Protein AF-A0A842UVP5-F1 (afdb_monomer_lite)

Foldseek 3Di:
DVPVVVVVVVVVVVVLVVLLVCLVVVLVVLVVLLVVLVVVLVVLVVVLVVLVVVLVVLVVLLVVLVVVLVVDPDPVVNVVSVVSSVVSVVVSVVSVVVSVVSVVVSVVSVVVSVVSVVVSVVSVVPNPDPD

Structure (mmCIF, N/CA/C/O backbone):
data_AF-A0A842UVP5-F1
#
_entry.id   AF-A0A842UVP5-F1
#
loop_
_atom_site.group_PDB
_atom_site.id
_atom_site.type_symbol
_atom_site.label_atom_id
_atom_site.label_alt_id
_atom_site.label_comp_id
_atom_site.label_asym_id
_atom_site.label_entity_id
_atom_site.label_seq_id
_atom_site.pdbx_PDB_ins_code
_atom_site.Cartn_x
_atom_site.Cartn_y
_atom_site.Cartn_z
_atom_site.occupancy
_atom_site.B_iso_or_equiv
_atom_site.auth_seq_id
_atom_site.auth_comp_id
_atom_site.auth_asym_id
_atom_site.auth_atom_id
_atom_site.pdbx_PDB_model_num
ATOM 1 N N . MET A 1 1 ? 22.979 6.541 -65.010 1.00 53.91 1 MET A N 1
ATOM 2 C CA . MET A 1 1 ? 22.312 6.197 -63.730 1.00 53.91 1 MET A CA 1
ATOM 3 C C . MET A 1 1 ? 23.243 6.114 -62.506 1.00 53.91 1 MET A C 1
ATOM 5 O O . MET A 1 1 ? 22.736 6.169 -61.398 1.00 53.91 1 MET A O 1
ATOM 9 N N . ALA A 1 2 ? 24.579 6.084 -62.639 1.00 59.47 2 ALA A N 1
ATOM 10 C CA . ALA A 1 2 ? 25.497 5.859 -61.504 1.00 59.47 2 ALA A CA 1
ATOM 11 C C . ALA A 1 2 ? 25.608 6.991 -60.448 1.00 59.47 2 ALA A C 1
ATOM 13 O O . ALA A 1 2 ? 26.057 6.748 -59.329 1.00 59.47 2 ALA A O 1
ATOM 14 N N . PHE A 1 3 ? 25.219 8.230 -60.773 1.00 53.25 3 PHE A N 1
ATOM 15 C CA . PHE A 1 3 ? 25.323 9.369 -59.844 1.00 53.25 3 PHE A CA 1
ATOM 16 C C . PHE A 1 3 ? 24.273 9.338 -58.724 1.00 53.25 3 PHE A C 1
ATOM 18 O O . PHE A 1 3 ? 24.585 9.682 -57.584 1.00 53.25 3 PHE A O 1
ATOM 25 N N . PHE A 1 4 ? 23.053 8.890 -59.031 1.00 52.44 4 PHE A N 1
ATOM 26 C CA . PHE A 1 4 ? 21.941 8.862 -58.076 1.00 52.44 4 PHE A CA 1
ATOM 27 C C . PHE A 1 4 ? 22.169 7.813 -56.976 1.00 52.44 4 PHE A C 1
ATOM 29 O O . PHE A 1 4 ? 22.005 8.109 -55.795 1.00 52.44 4 PHE A O 1
ATOM 36 N N . ASP A 1 5 ? 22.676 6.633 -57.346 1.00 56.56 5 ASP A N 1
ATOM 37 C CA . ASP A 1 5 ? 23.051 5.577 -56.395 1.00 56.56 5 ASP A CA 1
ATOM 38 C C . ASP A 1 5 ? 24.155 6.021 -55.430 1.00 56.56 5 ASP A C 1
ATOM 40 O O . ASP A 1 5 ? 24.104 5.748 -54.228 1.00 56.5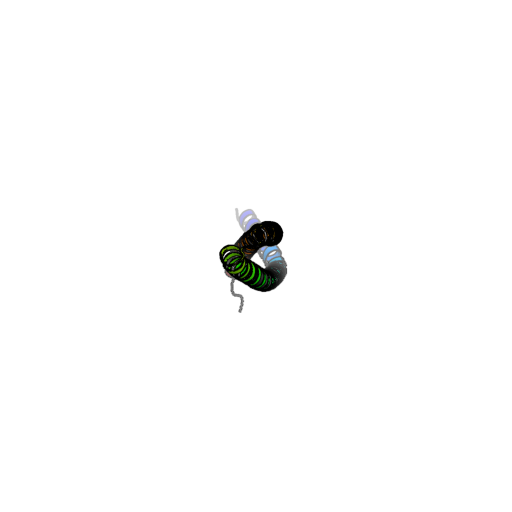6 5 ASP A O 1
ATOM 44 N N . LYS A 1 6 ? 25.158 6.751 -55.933 1.00 62.91 6 LYS A N 1
ATOM 45 C CA . LYS A 1 6 ? 26.268 7.240 -55.107 1.00 62.91 6 LYS A CA 1
ATOM 46 C C . LYS A 1 6 ? 25.799 8.312 -54.116 1.00 62.91 6 LYS A C 1
ATOM 48 O O . LYS A 1 6 ? 26.240 8.298 -52.967 1.00 62.91 6 LYS A O 1
ATOM 53 N N . ALA A 1 7 ? 24.871 9.182 -54.524 1.00 59.97 7 ALA A N 1
ATOM 54 C CA . ALA A 1 7 ? 24.265 10.193 -53.659 1.00 59.97 7 ALA A CA 1
ATOM 55 C C . ALA A 1 7 ? 23.374 9.569 -52.569 1.00 59.97 7 ALA A C 1
ATOM 57 O O . ALA A 1 7 ? 23.541 9.895 -51.394 1.00 59.97 7 ALA A O 1
ATOM 58 N N . MET A 1 8 ? 22.514 8.605 -52.919 1.00 62.38 8 MET A N 1
ATOM 59 C CA . MET A 1 8 ? 21.669 7.885 -51.951 1.00 62.38 8 MET A CA 1
ATOM 60 C C . MET A 1 8 ? 22.506 7.112 -50.922 1.00 62.38 8 MET A C 1
ATOM 62 O O . MET A 1 8 ? 22.197 7.112 -49.729 1.00 62.38 8 MET A O 1
ATOM 66 N N . LYS A 1 9 ? 23.628 6.518 -51.351 1.00 64.44 9 LYS A N 1
ATOM 67 C CA . LYS A 1 9 ? 24.577 5.837 -50.457 1.00 64.44 9 LYS A CA 1
ATOM 68 C C . LYS A 1 9 ? 25.236 6.810 -49.471 1.00 64.44 9 LYS A C 1
ATOM 70 O O . LYS A 1 9 ? 25.358 6.481 -48.294 1.00 64.44 9 LYS A O 1
ATOM 75 N N . TYR A 1 10 ? 25.612 8.011 -49.921 1.00 60.00 10 TYR A N 1
ATOM 76 C CA . TYR A 1 10 ? 26.193 9.061 -49.072 1.00 60.00 10 TYR A CA 1
ATOM 77 C C . TYR A 1 10 ? 25.191 9.651 -48.067 1.00 60.00 10 TYR A C 1
ATOM 79 O O . TYR A 1 10 ? 25.553 9.872 -46.910 1.00 60.00 10 TYR A O 1
ATOM 87 N N . VAL A 1 11 ? 23.937 9.867 -48.476 1.00 60.94 11 VAL A N 1
ATOM 88 C CA . VAL A 1 11 ? 22.859 10.338 -47.586 1.00 60.94 11 VAL A CA 1
ATOM 89 C C . VAL A 1 11 ? 22.564 9.293 -46.505 1.00 60.94 11 VAL A C 1
ATOM 91 O O . VAL A 1 11 ? 22.603 9.616 -45.317 1.00 60.94 11 VAL A O 1
ATOM 94 N N . GLY A 1 12 ? 22.425 8.018 -46.886 1.00 59.94 12 GLY A N 1
ATOM 95 C CA . GLY A 1 12 ? 22.236 6.922 -45.930 1.00 59.94 12 GLY A CA 1
ATOM 96 C C . GLY A 1 12 ? 23.435 6.693 -44.997 1.00 59.94 12 GLY A C 1
ATOM 97 O O . GLY A 1 12 ? 23.265 6.212 -43.878 1.00 59.94 12 GLY A O 1
ATOM 98 N N . LEU A 1 13 ? 24.654 7.053 -45.415 1.00 59.06 13 LEU A N 1
ATOM 99 C CA . LEU A 1 13 ? 25.849 7.051 -44.561 1.00 59.06 13 LEU A CA 1
ATOM 100 C C . LEU A 1 13 ? 25.822 8.200 -43.540 1.00 59.06 13 LEU A C 1
ATOM 102 O O . LEU A 1 13 ? 26.088 7.956 -42.364 1.00 59.06 13 LEU A O 1
ATOM 106 N N . LYS A 1 14 ? 25.449 9.422 -43.945 1.00 56.31 14 LYS A N 1
ATOM 107 C CA . LYS A 1 14 ? 25.329 10.574 -43.030 1.00 56.31 14 LYS A CA 1
ATOM 108 C C . LYS A 1 14 ? 24.274 10.354 -41.942 1.00 56.31 14 LYS A C 1
ATOM 110 O O . LYS A 1 14 ? 24.562 10.604 -40.772 1.00 56.31 14 LYS A O 1
ATOM 115 N N . GLU A 1 15 ? 23.099 9.832 -42.290 1.00 55.81 15 GLU A N 1
ATOM 116 C CA . GLU A 1 15 ? 22.042 9.522 -41.312 1.00 55.81 15 GLU A CA 1
ATOM 117 C C . GLU A 1 15 ? 22.450 8.408 -40.337 1.00 55.81 15 GLU A C 1
ATOM 119 O O . GLU A 1 15 ? 22.225 8.510 -39.127 1.00 55.81 15 GLU A O 1
ATOM 124 N N . LYS A 1 16 ? 23.126 7.360 -40.828 1.00 57.41 16 LYS A N 1
ATOM 125 C CA . LYS A 1 16 ? 23.653 6.276 -39.981 1.00 57.41 16 LYS A CA 1
ATOM 126 C C . LYS A 1 16 ? 24.739 6.751 -39.020 1.00 57.41 16 LYS A C 1
ATOM 128 O O . LYS A 1 16 ? 24.812 6.249 -37.904 1.00 57.41 16 LYS A O 1
ATOM 133 N N . VAL A 1 17 ? 25.588 7.692 -39.428 1.00 56.94 17 VAL A N 1
ATOM 134 C CA . VAL A 1 17 ? 26.652 8.234 -38.567 1.00 56.94 17 VAL A CA 1
ATOM 135 C C . VAL A 1 17 ? 26.077 9.215 -37.540 1.00 56.94 17 VAL A C 1
ATOM 137 O O . VAL A 1 17 ? 26.391 9.102 -36.358 1.00 56.94 17 VAL A O 1
ATOM 140 N N . SER A 1 18 ? 25.169 10.109 -37.945 1.00 54.28 18 SER A N 1
ATOM 141 C CA . SER A 1 18 ? 24.516 11.064 -37.036 1.00 54.28 18 SER A CA 1
ATOM 142 C C . SER A 1 18 ? 23.672 10.365 -35.956 1.00 54.28 18 SER A C 1
ATOM 144 O O . SER A 1 18 ? 23.770 10.697 -34.772 1.00 54.28 18 SER A O 1
ATOM 146 N N . SER A 1 19 ? 22.926 9.319 -36.331 1.00 55.78 19 SER A N 1
ATOM 147 C CA . SER A 1 19 ? 22.174 8.490 -35.379 1.00 55.78 19 SER A CA 1
ATOM 148 C C . SER A 1 19 ? 23.073 7.619 -34.491 1.00 55.78 19 SER A C 1
ATOM 150 O O . SER A 1 19 ? 22.736 7.379 -33.337 1.00 55.78 19 SER A O 1
ATOM 152 N N . LYS A 1 20 ? 24.241 7.167 -34.967 1.00 54.16 20 LYS A N 1
ATOM 153 C CA . LYS A 1 20 ? 25.200 6.403 -34.145 1.00 54.16 20 LYS A CA 1
ATOM 154 C C . LYS A 1 20 ? 25.907 7.246 -33.083 1.00 54.16 20 LYS A C 1
ATOM 156 O O . LYS A 1 20 ? 26.165 6.720 -32.009 1.00 54.16 20 LYS A O 1
ATOM 161 N N . ILE A 1 21 ? 26.203 8.520 -33.347 1.00 52.91 21 ILE A N 1
ATOM 162 C CA . ILE A 1 21 ? 26.909 9.401 -32.393 1.00 52.91 21 ILE A CA 1
ATOM 163 C C . ILE A 1 21 ? 25.977 9.874 -31.258 1.00 52.91 21 ILE A C 1
ATOM 165 O O . ILE A 1 21 ? 26.420 10.066 -30.130 1.00 52.91 21 ILE A O 1
ATOM 169 N N . THR A 1 22 ? 24.671 9.996 -31.515 1.00 60.41 22 THR A N 1
ATOM 170 C CA . THR A 1 22 ? 23.662 10.433 -30.524 1.00 60.41 22 THR A CA 1
ATOM 171 C C . THR A 1 22 ? 23.139 9.305 -29.619 1.00 60.41 22 THR A C 1
ATOM 173 O O . THR A 1 22 ? 22.685 9.559 -28.501 1.00 60.41 22 THR A O 1
ATOM 176 N N . ARG A 1 23 ? 23.241 8.040 -30.046 1.00 67.69 23 ARG A N 1
ATOM 177 C CA . ARG A 1 23 ? 22.740 6.865 -29.302 1.00 67.69 23 ARG A CA 1
ATOM 178 C C . ARG A 1 23 ? 23.459 6.549 -27.981 1.00 67.69 23 ARG A C 1
ATOM 180 O O . ARG A 1 23 ? 22.757 6.228 -27.026 1.00 67.69 23 ARG A O 1
ATOM 187 N N . PRO A 1 24 ? 24.797 6.646 -27.852 1.00 73.69 24 PRO A N 1
ATOM 188 C CA . PRO A 1 24 ? 25.485 6.412 -26.580 1.00 73.69 24 PRO A CA 1
ATOM 189 C C . PRO A 1 24 ? 24.998 7.341 -25.460 1.00 73.69 24 PRO A C 1
ATOM 191 O O . PRO A 1 24 ? 24.747 6.876 -24.349 1.00 73.69 24 PRO A O 1
ATOM 194 N N . GLY A 1 25 ? 24.771 8.624 -25.772 1.00 79.81 25 GLY A N 1
ATOM 195 C CA . GLY A 1 25 ? 24.175 9.587 -24.840 1.00 79.81 25 GLY A CA 1
ATOM 196 C C . GLY A 1 25 ? 22.731 9.234 -24.475 1.00 79.81 25 GLY A C 1
ATOM 197 O O . GLY A 1 25 ? 22.356 9.287 -23.307 1.00 79.81 25 GLY A O 1
ATOM 198 N N . LYS A 1 26 ? 21.932 8.766 -25.445 1.00 81.06 26 LYS A N 1
ATOM 199 C CA . LYS A 1 26 ? 20.566 8.281 -25.188 1.00 81.06 26 LYS A CA 1
ATOM 200 C C . LYS A 1 26 ? 20.549 7.059 -24.257 1.00 81.06 26 LYS A C 1
ATOM 202 O O . LYS A 1 26 ? 19.761 7.021 -23.319 1.00 81.06 26 LYS A O 1
ATOM 207 N N . ILE A 1 27 ? 21.437 6.087 -24.473 1.00 84.00 27 ILE A N 1
ATOM 208 C CA . ILE A 1 27 ? 21.575 4.883 -23.634 1.00 84.00 27 ILE A CA 1
ATOM 209 C C . ILE A 1 27 ? 21.973 5.254 -22.199 1.00 84.00 27 ILE A C 1
ATOM 211 O O . ILE A 1 27 ? 21.414 4.693 -21.257 1.00 84.00 27 ILE A O 1
ATOM 215 N N . ALA A 1 28 ? 22.923 6.179 -22.023 1.00 84.75 28 ALA A N 1
ATOM 216 C CA . ALA A 1 28 ? 23.329 6.661 -20.702 1.00 84.75 28 ALA A CA 1
ATOM 217 C C . ALA A 1 28 ? 22.155 7.329 -19.964 1.00 84.75 28 ALA A C 1
ATOM 219 O O . ALA A 1 28 ? 21.838 6.929 -18.845 1.00 84.75 28 ALA A O 1
ATOM 220 N N . ASN A 1 29 ? 21.435 8.232 -20.639 1.00 88.81 29 ASN A N 1
ATOM 221 C CA . ASN A 1 29 ? 20.260 8.909 -20.082 1.00 88.81 29 ASN A CA 1
ATOM 222 C C . ASN A 1 29 ? 19.137 7.929 -19.700 1.00 88.81 29 ASN A C 1
ATOM 224 O O . ASN A 1 29 ? 18.477 8.107 -18.679 1.00 88.81 29 ASN A O 1
ATOM 228 N N . LEU A 1 30 ? 18.896 6.888 -20.507 1.00 88.06 30 LEU A N 1
ATOM 229 C CA . LEU A 1 30 ? 17.906 5.852 -20.191 1.00 88.06 30 LEU A CA 1
ATOM 230 C C . LEU A 1 30 ? 18.299 5.062 -18.938 1.00 88.06 30 LEU A C 1
ATOM 232 O O . LEU A 1 30 ? 17.458 4.846 -18.070 1.00 88.06 30 LEU A O 1
ATOM 236 N N . LYS A 1 31 ? 19.574 4.668 -18.811 1.00 91.00 31 LYS A N 1
ATOM 237 C CA . LYS A 1 31 ? 20.073 3.966 -17.618 1.00 91.00 31 LYS A CA 1
ATOM 238 C C . LYS A 1 31 ? 19.930 4.807 -16.353 1.00 91.00 31 LYS A C 1
ATOM 240 O O . LYS A 1 31 ? 19.496 4.280 -15.335 1.00 91.00 31 LYS A O 1
ATOM 245 N N . GLU A 1 32 ? 20.274 6.090 -16.423 1.00 92.69 32 GLU A N 1
ATOM 246 C CA . GLU A 1 32 ? 20.145 7.009 -15.290 1.00 92.69 32 GLU A CA 1
ATOM 247 C C . GLU A 1 32 ? 18.682 7.141 -14.847 1.00 92.69 32 GLU A C 1
ATOM 249 O O . GLU A 1 32 ? 18.373 6.963 -13.670 1.00 92.69 32 GLU A O 1
ATOM 254 N N . LYS A 1 33 ? 17.755 7.337 -15.796 1.00 90.50 33 LYS A N 1
ATOM 255 C CA . LYS A 1 33 ? 16.314 7.405 -15.505 1.00 90.50 33 LYS A CA 1
ATOM 256 C C . LYS A 1 33 ? 15.771 6.121 -14.879 1.00 90.50 33 LYS A C 1
ATOM 258 O O . LYS A 1 33 ? 14.991 6.197 -13.935 1.00 90.50 33 LYS A O 1
ATOM 263 N N . ILE A 1 34 ? 16.176 4.955 -15.385 1.00 91.38 34 ILE A N 1
ATOM 264 C CA . ILE A 1 34 ? 15.785 3.661 -14.805 1.00 91.38 34 ILE A CA 1
ATOM 265 C C . ILE A 1 34 ? 16.311 3.548 -13.370 1.00 91.38 34 ILE A C 1
ATOM 267 O O . ILE A 1 34 ? 15.549 3.192 -12.476 1.00 91.38 34 ILE A O 1
ATOM 271 N N . GLY A 1 35 ? 17.575 3.915 -13.128 1.00 94.38 35 GLY A N 1
ATOM 272 C CA . GLY A 1 35 ? 18.163 3.914 -11.786 1.00 94.38 35 GLY A CA 1
ATOM 273 C C . GLY A 1 35 ? 17.415 4.827 -10.809 1.00 94.38 35 GLY A C 1
ATOM 274 O O . GLY A 1 35 ? 17.119 4.416 -9.688 1.00 94.38 35 GLY A O 1
ATOM 275 N N . GLN A 1 36 ? 17.026 6.027 -11.252 1.00 96.31 36 GLN A N 1
ATOM 276 C CA . GLN A 1 36 ? 16.203 6.947 -10.462 1.00 96.31 36 GLN A CA 1
ATOM 277 C C . GLN A 1 36 ? 14.838 6.331 -10.114 1.00 96.31 36 GLN A C 1
ATOM 279 O O . GLN A 1 36 ? 14.410 6.385 -8.964 1.00 96.31 36 GLN A O 1
ATOM 284 N N . LEU A 1 37 ? 14.162 5.705 -11.085 1.00 94.81 37 LEU A N 1
ATOM 285 C CA . LEU A 1 37 ? 12.872 5.051 -10.847 1.00 94.81 37 LEU A CA 1
ATOM 286 C C . LEU A 1 37 ? 12.989 3.872 -9.878 1.00 94.81 37 LEU A C 1
ATOM 288 O O . LEU A 1 37 ? 12.126 3.707 -9.022 1.00 94.81 37 LEU A O 1
ATOM 292 N N . GLN A 1 38 ? 14.056 3.078 -9.974 1.00 95.62 38 GLN A N 1
ATOM 293 C CA . GLN A 1 38 ? 14.316 1.980 -9.042 1.00 95.62 38 GLN A CA 1
ATOM 294 C C . GLN A 1 38 ? 14.526 2.491 -7.609 1.00 95.62 38 GLN A C 1
ATOM 296 O O . GLN A 1 38 ? 13.962 1.927 -6.672 1.00 95.62 38 GLN A O 1
ATOM 301 N N . ALA A 1 39 ? 15.271 3.587 -7.433 1.00 96.94 39 ALA A N 1
ATOM 302 C CA . ALA A 1 39 ? 15.440 4.224 -6.127 1.00 96.94 39 ALA A CA 1
ATOM 303 C C . ALA A 1 39 ? 14.105 4.746 -5.563 1.00 96.94 39 ALA A C 1
ATOM 305 O O . ALA A 1 39 ? 13.784 4.496 -4.400 1.00 96.94 39 ALA A O 1
ATOM 306 N N . ASP A 1 40 ? 13.293 5.404 -6.397 1.00 94.25 40 ASP A N 1
ATOM 307 C CA . ASP A 1 40 ? 11.963 5.881 -6.007 1.00 94.25 40 ASP A CA 1
ATOM 308 C C . ASP A 1 40 ? 11.033 4.727 -5.585 1.00 94.25 40 ASP A C 1
ATOM 310 O O . ASP A 1 40 ? 10.270 4.861 -4.627 1.00 94.25 40 ASP A O 1
ATOM 314 N N . ILE A 1 41 ? 11.080 3.592 -6.294 1.00 95.94 41 ILE A N 1
ATOM 315 C CA . ILE A 1 41 ? 10.292 2.393 -5.973 1.00 95.94 41 ILE A CA 1
ATOM 316 C C . ILE A 1 41 ? 10.697 1.842 -4.602 1.00 95.94 41 ILE A C 1
ATOM 318 O O . ILE A 1 41 ? 9.820 1.605 -3.773 1.00 95.94 41 ILE A O 1
ATOM 322 N N . LEU A 1 42 ? 11.998 1.708 -4.322 1.00 97.25 42 LEU A N 1
ATOM 323 C CA . LEU A 1 42 ? 12.486 1.226 -3.022 1.00 97.25 42 LEU A CA 1
ATOM 324 C C . LEU A 1 42 ? 12.034 2.124 -1.863 1.00 97.25 42 LEU A C 1
ATOM 326 O O . LEU A 1 42 ? 11.635 1.635 -0.801 1.00 97.25 42 LEU A O 1
ATOM 330 N N . GLU A 1 43 ? 12.054 3.441 -2.062 1.00 97.88 43 GLU A N 1
ATOM 331 C CA . GLU A 1 43 ? 11.573 4.382 -1.053 1.00 97.88 43 GLU A CA 1
ATOM 332 C C . GLU A 1 43 ? 10.052 4.269 -0.854 1.00 97.88 43 GLU A C 1
ATOM 334 O O . GLU A 1 43 ? 9.569 4.266 0.282 1.00 97.88 43 GLU A O 1
ATOM 339 N N . LEU A 1 44 ? 9.277 4.089 -1.930 1.00 96.69 44 LEU A N 1
ATOM 340 C CA . LEU A 1 44 ? 7.839 3.825 -1.827 1.00 96.69 44 LEU A CA 1
ATOM 341 C C . LEU A 1 44 ? 7.546 2.518 -1.079 1.00 96.69 44 LEU A C 1
ATOM 343 O O . LEU A 1 44 ? 6.662 2.504 -0.220 1.00 96.69 44 LEU A O 1
ATOM 347 N N . GLU A 1 45 ? 8.297 1.448 -1.336 1.00 97.69 45 GLU A N 1
ATOM 348 C CA . GLU A 1 45 ? 8.171 0.178 -0.612 1.00 97.69 45 GLU A CA 1
ATOM 349 C C . GLU A 1 45 ? 8.444 0.338 0.886 1.00 97.69 45 GLU A C 1
ATOM 351 O O . GLU A 1 45 ? 7.727 -0.231 1.719 1.00 97.69 45 GLU A O 1
ATOM 356 N N . ARG A 1 46 ? 9.472 1.112 1.258 1.00 98.31 46 ARG A N 1
ATOM 357 C CA . ARG A 1 46 ? 9.778 1.422 2.661 1.00 98.31 46 ARG A CA 1
ATOM 358 C C . ARG A 1 46 ? 8.613 2.165 3.316 1.00 98.31 46 ARG A C 1
ATOM 360 O O . ARG A 1 46 ? 8.103 1.719 4.343 1.00 98.31 46 ARG A O 1
ATOM 367 N N . GLN A 1 47 ? 8.123 3.229 2.681 1.00 97.00 47 GLN A N 1
ATOM 368 C CA . GLN A 1 47 ? 6.995 4.015 3.190 1.00 97.00 47 GLN A CA 1
ATOM 369 C C . GLN A 1 47 ? 5.708 3.190 3.323 1.00 97.00 47 GLN A C 1
ATOM 371 O O . GLN A 1 47 ? 4.963 3.347 4.291 1.00 97.00 47 GLN A O 1
ATOM 376 N N . ILE A 1 48 ? 5.419 2.310 2.359 1.00 97.81 48 ILE A N 1
ATOM 377 C CA . ILE A 1 48 ? 4.255 1.417 2.413 1.00 97.81 48 ILE A CA 1
ATOM 378 C C . ILE A 1 48 ? 4.377 0.453 3.596 1.00 97.81 48 ILE A C 1
ATOM 380 O O . ILE A 1 48 ? 3.395 0.264 4.315 1.00 97.81 48 ILE A O 1
ATOM 384 N N . ARG A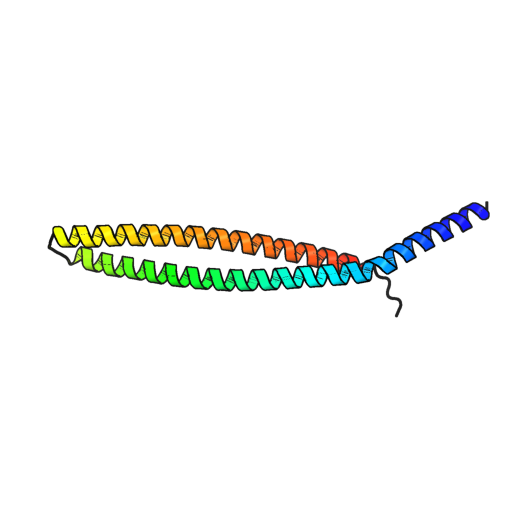 1 49 ? 5.559 -0.135 3.826 1.00 98.12 49 ARG A N 1
ATOM 385 C CA . ARG A 1 49 ? 5.800 -1.030 4.971 1.00 98.12 49 ARG A CA 1
ATOM 386 C C . ARG A 1 49 ? 5.578 -0.324 6.304 1.00 98.12 49 ARG A C 1
ATOM 388 O O . ARG A 1 49 ? 4.863 -0.855 7.150 1.00 98.12 49 ARG A O 1
ATOM 395 N N . GLU A 1 50 ? 6.111 0.883 6.458 1.00 98.19 50 GLU A N 1
ATOM 396 C CA . GLU A 1 50 ? 5.929 1.688 7.672 1.00 98.19 50 GLU A CA 1
ATOM 397 C C . GLU A 1 50 ? 4.453 1.997 7.922 1.00 98.19 50 GLU A C 1
ATOM 399 O O . GLU A 1 50 ? 3.932 1.738 9.006 1.00 98.19 50 GLU A O 1
ATOM 404 N N . LEU A 1 51 ? 3.733 2.444 6.889 1.00 97.81 51 LEU A N 1
ATOM 405 C CA . LEU A 1 51 ? 2.299 2.711 7.000 1.00 97.81 51 LEU A CA 1
ATOM 406 C C . LEU A 1 51 ? 1.487 1.454 7.327 1.00 97.81 51 LEU A C 1
ATOM 408 O O . LEU A 1 51 ? 0.514 1.547 8.077 1.00 97.81 51 LEU A O 1
ATOM 412 N N . LYS A 1 52 ? 1.860 0.291 6.777 1.00 98.00 52 LYS A N 1
ATOM 413 C CA . LYS A 1 52 ? 1.218 -0.994 7.093 1.00 98.00 52 LYS A CA 1
ATOM 414 C C . LYS A 1 52 ? 1.446 -1.381 8.557 1.00 98.00 52 LYS A C 1
ATOM 416 O O . LYS A 1 52 ? 0.487 -1.809 9.194 1.00 98.00 52 LYS A O 1
ATOM 421 N N . SER A 1 53 ? 2.646 -1.161 9.105 1.00 98.06 53 SER A N 1
ATOM 422 C CA . SER A 1 53 ? 2.923 -1.374 10.537 1.00 98.06 53 SER A CA 1
ATOM 423 C C . SER A 1 53 ? 2.056 -0.472 11.411 1.00 98.06 53 SER A C 1
ATOM 425 O O . SER A 1 53 ? 1.299 -0.963 12.243 1.00 98.06 53 SER A O 1
ATOM 427 N N . THR A 1 54 ? 2.055 0.839 11.146 1.00 96.69 54 THR A N 1
ATOM 428 C CA . THR A 1 54 ? 1.242 1.798 11.910 1.00 96.69 54 THR A CA 1
ATOM 429 C C . THR A 1 54 ? -0.255 1.495 11.818 1.00 96.69 54 THR A C 1
ATOM 431 O O . THR A 1 54 ? -0.994 1.664 12.787 1.00 96.69 54 THR A O 1
ATOM 434 N N . LYS A 1 55 ? -0.737 1.046 10.650 1.00 98.00 55 LYS A N 1
ATOM 435 C CA . LYS A 1 55 ? -2.135 0.634 10.477 1.00 98.00 55 LYS A CA 1
ATOM 436 C C . LYS A 1 55 ? -2.464 -0.576 11.350 1.00 98.00 55 LYS A C 1
ATOM 438 O O . LYS A 1 55 ? -3.502 -0.551 12.001 1.00 98.00 55 LYS A O 1
ATOM 443 N N . LYS A 1 56 ? -1.582 -1.577 11.384 1.00 98.00 56 LYS A N 1
ATOM 444 C CA . LYS A 1 56 ? -1.750 -2.785 12.198 1.00 98.00 56 LYS A CA 1
ATOM 445 C C . LYS A 1 56 ? -1.770 -2.465 13.694 1.00 98.00 56 LYS A C 1
ATOM 447 O O . LYS A 1 56 ? -2.686 -2.884 14.385 1.00 98.00 56 LYS A O 1
ATOM 452 N N . GLU A 1 57 ? -0.843 -1.639 14.174 1.00 98.12 57 GLU A N 1
ATOM 453 C CA . GLU A 1 57 ? -0.829 -1.185 15.574 1.00 98.12 57 GLU A CA 1
ATOM 454 C C . GLU A 1 57 ? -2.139 -0.478 15.958 1.00 98.12 57 GLU A C 1
ATOM 456 O O . GLU A 1 57 ? -2.695 -0.701 17.031 1.00 98.12 57 GLU A O 1
ATOM 461 N N . ALA A 1 58 ? -2.680 0.353 15.062 1.00 97.62 58 ALA A N 1
ATOM 462 C CA . ALA A 1 58 ? -3.962 1.011 15.286 1.00 97.62 58 ALA A CA 1
ATOM 463 C C . ALA A 1 58 ? -5.154 0.031 15.280 1.00 97.62 58 ALA A C 1
ATOM 465 O O . ALA A 1 58 ? -6.117 0.249 16.015 1.00 97.62 58 ALA A O 1
ATOM 466 N N . GLU A 1 59 ? -5.101 -1.039 14.483 1.00 98.06 59 GLU A N 1
ATOM 467 C CA . GLU A 1 59 ? -6.089 -2.128 14.498 1.00 98.06 59 GLU A CA 1
ATOM 468 C C . GLU A 1 59 ? -6.020 -2.928 15.811 1.00 98.06 59 GLU A C 1
ATOM 470 O O . GLU A 1 59 ? -7.057 -3.181 16.425 1.00 98.06 59 GLU A O 1
ATOM 475 N N . ASP A 1 60 ? -4.820 -3.220 16.314 1.00 98.12 60 ASP A N 1
ATOM 476 C CA . ASP A 1 60 ? -4.620 -3.909 17.597 1.00 98.12 60 ASP A CA 1
ATOM 477 C C . ASP A 1 60 ? -5.133 -3.072 18.787 1.00 98.12 60 ASP A C 1
ATOM 479 O O . ASP A 1 60 ? -5.763 -3.597 19.714 1.00 98.12 60 ASP A O 1
ATOM 483 N N . ILE A 1 61 ? -4.951 -1.746 18.735 1.00 96.94 61 ILE A N 1
ATOM 484 C CA . ILE A 1 61 ? -5.539 -0.813 19.710 1.00 96.94 61 ILE A CA 1
ATOM 485 C C . ILE A 1 61 ? -7.070 -0.877 19.673 1.00 96.94 61 ILE A C 1
ATOM 487 O O . ILE A 1 61 ? -7.705 -0.885 20.728 1.00 96.94 61 ILE A O 1
ATOM 491 N N . ILE A 1 62 ? -7.682 -0.926 18.484 1.00 98.00 62 ILE A N 1
ATOM 492 C CA . ILE A 1 62 ? -9.143 -1.046 18.351 1.00 98.00 62 ILE A CA 1
ATOM 493 C C . ILE A 1 62 ? -9.635 -2.346 18.984 1.00 98.00 62 ILE A C 1
ATOM 495 O O . ILE A 1 62 ? -10.607 -2.303 19.737 1.00 98.00 62 ILE A O 1
ATOM 499 N N . ASN A 1 63 ? -8.966 -3.470 18.724 1.00 97.81 63 ASN A N 1
ATOM 500 C CA . ASN A 1 63 ? -9.332 -4.763 19.307 1.00 97.81 63 ASN A CA 1
ATOM 501 C C . ASN A 1 63 ? -9.271 -4.708 20.839 1.00 97.81 63 ASN A C 1
ATOM 503 O O . ASN A 1 63 ? -10.252 -5.017 21.511 1.00 97.81 63 ASN A O 1
ATOM 507 N N . THR A 1 64 ? -8.175 -4.181 21.390 1.00 98.00 64 THR A N 1
ATOM 508 C CA . THR A 1 64 ? -8.003 -4.027 22.845 1.00 98.00 64 THR A CA 1
ATOM 509 C C . THR A 1 64 ? -9.084 -3.138 23.465 1.00 98.00 64 THR A C 1
ATOM 511 O O . THR A 1 64 ? -9.647 -3.462 24.511 1.00 98.00 64 THR A O 1
ATOM 514 N N . LEU A 1 65 ? -9.395 -2.005 22.831 1.00 97.06 65 LEU A N 1
ATOM 515 C CA . LEU A 1 65 ? -10.445 -1.103 23.306 1.00 97.06 65 LEU A CA 1
ATOM 516 C C . LEU A 1 65 ? -11.838 -1.730 23.186 1.00 97.06 65 LEU A C 1
ATOM 518 O O . LEU A 1 65 ? -12.698 -1.448 24.016 1.00 97.06 65 LEU A O 1
ATOM 522 N N . THR A 1 66 ? -12.066 -2.576 22.184 1.00 96.44 66 THR A N 1
ATOM 523 C CA . THR A 1 66 ? -13.332 -3.302 22.015 1.00 96.44 66 THR A CA 1
ATOM 524 C C . THR A 1 66 ? -13.524 -4.308 23.151 1.00 96.44 66 THR A C 1
ATOM 526 O O . THR A 1 66 ? -14.561 -4.286 23.809 1.00 96.44 66 THR A O 1
ATOM 529 N N . ASP A 1 67 ? -12.486 -5.068 23.506 1.00 96.62 67 ASP A N 1
ATOM 530 C CA . ASP A 1 67 ? -12.529 -5.971 24.664 1.00 96.62 67 ASP A CA 1
ATOM 531 C C . ASP A 1 67 ? -12.778 -5.221 25.984 1.00 96.62 67 ASP A C 1
ATOM 533 O O . ASP A 1 67 ? -13.496 -5.699 26.867 1.00 96.62 67 ASP A O 1
ATOM 537 N N . GLN A 1 68 ? -12.181 -4.034 26.146 1.00 95.25 68 GLN A N 1
ATOM 538 C CA . GLN A 1 68 ? -12.437 -3.171 27.304 1.00 95.25 68 GLN A CA 1
ATOM 539 C C . GLN A 1 68 ? -13.881 -2.659 27.318 1.00 95.25 68 GLN A C 1
ATOM 541 O O . GLN A 1 68 ? -14.510 -2.623 28.375 1.00 95.25 68 GLN A O 1
ATOM 546 N N . PHE A 1 69 ? -14.421 -2.288 26.156 1.00 95.69 69 PHE A N 1
ATOM 547 C CA . PHE A 1 69 ? -15.791 -1.803 26.014 1.00 95.69 69 PHE A CA 1
ATOM 548 C C . PHE A 1 69 ? -16.836 -2.844 26.439 1.00 95.69 69 PHE A C 1
ATOM 550 O O . PHE A 1 69 ? -17.867 -2.472 27.012 1.00 95.69 69 PHE A O 1
ATOM 557 N N . ASP A 1 70 ? -16.577 -4.124 26.172 1.00 94.69 70 ASP A N 1
ATOM 558 C CA . ASP A 1 70 ? -17.478 -5.226 26.522 1.00 94.69 70 ASP A CA 1
ATOM 559 C C . ASP A 1 70 ? -17.447 -5.567 28.016 1.00 94.69 70 ASP A C 1
ATOM 561 O O . ASP A 1 70 ? -18.465 -5.959 28.589 1.00 94.69 70 ASP A O 1
ATOM 565 N N . LYS A 1 71 ? -16.299 -5.367 28.670 1.00 95.56 71 LYS A N 1
ATOM 566 C CA . LYS A 1 71 ? -16.127 -5.599 30.115 1.00 95.56 71 LYS A CA 1
ATOM 567 C C . LYS A 1 71 ? -16.590 -4.418 30.971 1.00 95.56 71 LYS A C 1
ATOM 569 O O . LYS A 1 71 ? -16.907 -4.601 32.148 1.00 95.56 71 LYS A O 1
ATOM 574 N N . GLU A 1 72 ? -16.615 -3.212 30.409 1.00 96.06 72 GLU A N 1
ATOM 575 C CA . GLU A 1 72 ? -16.967 -1.990 31.128 1.00 96.06 72 GLU A CA 1
ATOM 576 C C . GLU A 1 72 ? -18.477 -1.900 31.397 1.00 96.06 72 GLU A C 1
ATOM 578 O O . GLU A 1 72 ? -19.313 -2.008 30.498 1.00 96.06 72 GLU A O 1
ATOM 583 N N . LYS A 1 73 ? -18.833 -1.649 32.658 1.00 92.50 73 LYS A N 1
ATOM 584 C CA . LYS A 1 73 ? -20.225 -1.533 33.119 1.00 92.50 73 LYS A CA 1
ATOM 585 C C . LYS A 1 73 ? -20.676 -0.077 33.230 1.00 92.50 73 LYS A C 1
ATOM 587 O O . LYS A 1 73 ? -21.870 0.204 33.157 1.00 92.50 73 LYS A O 1
ATOM 592 N N . SER A 1 74 ? -19.739 0.858 33.376 1.00 93.94 74 SER A N 1
ATOM 593 C CA . SER A 1 74 ? -20.023 2.289 33.458 1.00 93.94 74 SER A CA 1
ATOM 594 C C . SER A 1 74 ? -20.392 2.861 32.089 1.00 93.94 74 SER A C 1
ATOM 596 O O . SER A 1 74 ? -19.557 2.937 31.186 1.00 93.94 74 SER A O 1
ATOM 598 N N . GLY A 1 75 ? -21.630 3.343 31.940 1.00 91.75 75 GLY A N 1
ATOM 599 C CA . GLY A 1 75 ? -22.098 3.976 30.701 1.00 91.75 75 GLY A CA 1
ATOM 600 C C . GLY A 1 75 ? -21.232 5.164 30.257 1.00 91.75 75 GLY A C 1
ATOM 601 O O . GLY A 1 75 ? -20.958 5.318 29.066 1.00 91.75 75 GLY A O 1
ATOM 602 N N . ALA A 1 76 ? -20.723 5.956 31.208 1.00 93.31 76 ALA A N 1
ATOM 603 C CA . ALA A 1 76 ? -19.833 7.081 30.918 1.00 93.31 76 ALA A CA 1
ATOM 604 C C . ALA A 1 76 ? -18.469 6.623 30.367 1.00 93.31 76 ALA A C 1
ATOM 606 O O . ALA A 1 76 ? -17.959 7.213 29.412 1.00 93.31 76 ALA A O 1
ATOM 607 N N . ASN A 1 77 ? -17.888 5.553 30.920 1.00 94.38 77 ASN A N 1
ATOM 608 C CA . ASN A 1 77 ? -16.625 5.002 30.423 1.00 94.38 77 ASN A CA 1
ATOM 609 C C . ASN A 1 77 ? -16.810 4.307 29.071 1.00 94.38 77 ASN A C 1
ATOM 611 O O . ASN A 1 77 ? -16.013 4.534 28.163 1.00 94.38 77 ASN A O 1
ATOM 615 N N . ARG A 1 78 ? -17.903 3.556 28.882 1.00 96.19 78 ARG A N 1
ATOM 616 C CA . ARG A 1 78 ? -18.255 2.960 27.583 1.00 96.19 78 ARG A CA 1
ATOM 617 C C . ARG A 1 78 ? -18.352 4.017 26.486 1.00 96.19 78 ARG A C 1
ATOM 619 O O . ARG A 1 78 ? -17.811 3.820 25.401 1.00 96.19 78 ARG A O 1
ATOM 626 N N . ALA A 1 79 ? -18.985 5.158 26.766 1.00 95.62 79 ALA A N 1
ATOM 627 C CA . ALA A 1 79 ? -19.077 6.258 25.807 1.00 95.62 79 ALA A CA 1
ATOM 628 C C . ALA A 1 79 ? -17.694 6.807 25.410 1.00 95.62 79 ALA A C 1
ATOM 630 O O . ALA A 1 79 ? -17.440 7.017 24.223 1.00 95.62 79 ALA A O 1
ATOM 631 N N . LYS A 1 80 ? -16.781 6.976 26.378 1.00 96.25 80 LYS A N 1
ATOM 632 C CA . LYS A 1 80 ? -15.394 7.402 26.118 1.00 96.25 80 LYS A CA 1
ATOM 633 C C . LYS A 1 80 ? -14.636 6.378 25.271 1.00 96.25 80 LYS A C 1
ATOM 635 O O . LYS A 1 80 ? -14.075 6.751 24.245 1.00 96.25 80 LYS A O 1
ATOM 640 N N . ILE A 1 81 ? -14.679 5.097 25.647 1.00 96.94 81 ILE A N 1
ATOM 641 C CA . ILE A 1 81 ? -14.011 4.012 24.911 1.00 96.94 81 ILE A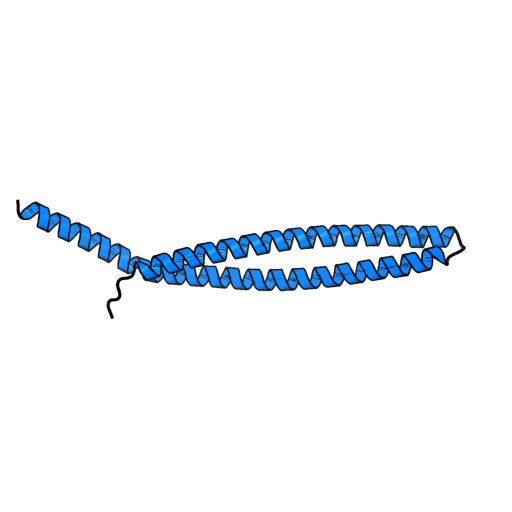 CA 1
ATOM 642 C C . ILE A 1 81 ? -14.534 3.944 23.471 1.00 96.94 81 ILE A C 1
ATOM 644 O O . ILE A 1 81 ? -13.749 3.927 22.524 1.00 96.94 81 ILE A O 1
ATOM 648 N N . ARG A 1 82 ? -15.860 3.998 23.284 1.00 97.06 82 ARG A N 1
ATOM 649 C CA . ARG A 1 82 ? -16.488 4.014 21.956 1.00 97.06 82 ARG A CA 1
ATOM 650 C C . ARG A 1 82 ? -16.016 5.195 21.111 1.00 97.06 82 ARG A C 1
ATOM 652 O O . ARG A 1 82 ? -15.730 5.017 19.928 1.00 97.06 82 ARG A O 1
ATOM 659 N N . ALA A 1 83 ? -15.923 6.391 21.693 1.00 97.44 83 ALA A N 1
ATOM 660 C CA . ALA A 1 83 ? -15.419 7.564 20.984 1.00 97.44 83 ALA A CA 1
ATOM 661 C C . ALA A 1 83 ? -13.967 7.358 20.521 1.00 97.44 83 ALA A C 1
ATOM 663 O O . ALA A 1 83 ? -13.647 7.649 19.367 1.00 97.44 83 ALA A O 1
ATOM 664 N N . THR A 1 84 ? -13.110 6.791 21.374 1.00 97.19 84 THR A N 1
ATOM 665 C CA . THR A 1 84 ? -11.723 6.465 21.018 1.00 97.19 84 THR A CA 1
ATOM 666 C C . THR A 1 84 ? -11.648 5.413 19.912 1.00 97.19 84 THR A C 1
ATOM 668 O O . THR A 1 84 ? -10.909 5.614 18.950 1.00 97.19 84 THR A O 1
ATOM 671 N N . ILE A 1 85 ? -12.446 4.340 19.980 1.00 97.69 85 ILE A N 1
ATOM 672 C CA . ILE A 1 85 ? -12.528 3.320 18.919 1.00 97.69 85 ILE A CA 1
ATOM 673 C C . ILE A 1 85 ? -12.877 3.969 17.577 1.00 97.69 85 ILE A C 1
ATOM 675 O O . ILE A 1 85 ? -12.186 3.743 16.587 1.00 97.69 85 ILE A O 1
ATOM 679 N N . LEU A 1 86 ? -13.908 4.820 17.540 1.00 97.81 86 LEU A N 1
ATOM 680 C CA . LEU A 1 86 ? -14.337 5.496 16.312 1.00 97.81 86 LEU A CA 1
ATOM 681 C C . LEU A 1 86 ? -13.247 6.416 15.747 1.00 97.81 86 LEU A C 1
ATOM 683 O O . LEU A 1 86 ? -13.005 6.424 14.537 1.00 97.81 86 LEU A O 1
ATOM 687 N N . GLN A 1 87 ? -12.554 7.165 16.609 1.00 97.56 87 GLN A N 1
ATOM 688 C CA . GLN A 1 87 ? -11.433 8.008 16.191 1.00 97.56 87 GLN A CA 1
ATOM 689 C C . GLN A 1 87 ? -10.277 7.179 15.620 1.00 97.56 87 GLN A C 1
ATOM 691 O O . GLN A 1 87 ? -9.726 7.533 14.573 1.00 97.56 87 GLN A O 1
ATOM 696 N N . THR A 1 88 ? -9.913 6.071 16.268 1.00 96.75 88 THR A N 1
ATOM 697 C CA . THR A 1 88 ? -8.844 5.182 15.797 1.00 96.75 88 THR A CA 1
ATOM 698 C C . THR A 1 88 ? -9.241 4.481 14.497 1.00 96.75 88 THR A C 1
ATOM 700 O O . THR A 1 88 ? -8.452 4.469 13.554 1.00 96.75 88 THR A O 1
ATOM 703 N N . ALA A 1 89 ? -10.487 4.023 14.362 1.00 97.69 89 ALA A N 1
ATOM 704 C CA . ALA A 1 89 ? -11.005 3.430 13.128 1.00 97.69 89 ALA A CA 1
ATOM 705 C C . ALA A 1 89 ? -10.954 4.417 11.948 1.00 97.69 89 ALA A C 1
ATOM 707 O O . ALA A 1 89 ? -10.550 4.061 10.837 1.00 97.69 89 ALA A O 1
ATOM 708 N N . ALA A 1 90 ? -11.273 5.693 12.185 1.00 97.88 90 ALA A N 1
ATOM 709 C CA . ALA A 1 90 ? -11.124 6.733 11.170 1.00 97.88 90 ALA A CA 1
ATOM 710 C C . ALA A 1 90 ? -9.654 6.935 10.752 1.00 97.88 90 ALA A C 1
ATOM 712 O O . ALA A 1 90 ? -9.374 7.146 9.567 1.00 97.88 90 ALA A O 1
ATOM 713 N N . LYS A 1 91 ? -8.701 6.847 11.693 1.00 96.75 91 LYS A N 1
ATOM 714 C CA . LYS A 1 91 ? -7.260 6.883 11.383 1.00 96.75 91 LYS A CA 1
ATOM 715 C C . LYS A 1 91 ? -6.837 5.670 10.548 1.00 96.75 91 LYS A C 1
ATOM 717 O O . LYS A 1 91 ? -6.187 5.868 9.524 1.00 96.75 91 LYS A O 1
ATOM 722 N N . VAL A 1 92 ? -7.259 4.456 10.913 1.00 97.88 92 VAL A N 1
ATOM 723 C CA . VAL A 1 92 ? -6.999 3.213 10.154 1.00 97.88 92 VAL A CA 1
ATOM 724 C C . VAL A 1 92 ? -7.495 3.339 8.715 1.00 97.88 92 VAL A C 1
ATOM 726 O O . VAL A 1 92 ? -6.752 3.056 7.774 1.00 97.88 92 VAL A O 1
ATOM 729 N N . LYS A 1 93 ? -8.713 3.857 8.519 1.00 98.19 93 LYS A N 1
ATOM 730 C CA . LYS A 1 93 ? -9.266 4.102 7.180 1.00 98.19 93 LYS A CA 1
ATOM 731 C C . LYS A 1 93 ? -8.410 5.087 6.377 1.00 98.19 93 LYS A C 1
ATOM 733 O O . LYS A 1 93 ? -8.078 4.820 5.223 1.00 98.19 93 LYS A O 1
ATOM 738 N N . LYS A 1 94 ? -7.995 6.206 6.986 1.00 97.75 94 LYS A N 1
ATOM 739 C CA . LYS A 1 94 ? -7.093 7.186 6.348 1.00 97.75 94 LYS A CA 1
ATOM 740 C C . LYS A 1 94 ? -5.741 6.569 5.975 1.00 97.75 94 LYS A C 1
ATOM 742 O O . LYS A 1 94 ? -5.233 6.854 4.892 1.00 97.75 94 LYS A O 1
ATOM 747 N N . LEU A 1 95 ? -5.165 5.730 6.837 1.00 97.31 95 LEU A N 1
ATOM 748 C CA . LEU A 1 95 ? -3.929 5.000 6.542 1.00 97.31 95 LEU A CA 1
ATOM 749 C C . LEU A 1 95 ? -4.120 4.037 5.367 1.00 97.31 95 LEU A C 1
ATOM 751 O O . LEU A 1 95 ? -3.292 4.035 4.461 1.00 97.31 95 LEU A O 1
ATOM 755 N N . GLY A 1 96 ? -5.241 3.311 5.317 1.00 97.56 96 GLY A N 1
ATOM 756 C CA . GLY A 1 96 ? -5.598 2.455 4.183 1.00 97.56 96 GLY A CA 1
ATOM 757 C C . GLY A 1 96 ? -5.614 3.211 2.850 1.00 97.56 96 GLY A C 1
ATOM 758 O O . GLY A 1 96 ? -4.978 2.780 1.892 1.00 97.56 96 GLY A O 1
ATOM 759 N N . HIS A 1 97 ? -6.242 4.390 2.803 1.00 98.06 97 HIS A N 1
ATOM 760 C CA . HIS A 1 97 ? -6.226 5.232 1.600 1.00 98.06 97 HIS A CA 1
ATOM 761 C C . HIS A 1 97 ? -4.813 5.713 1.224 1.00 98.06 97 HIS A C 1
ATOM 763 O O . HIS A 1 97 ? -4.460 5.715 0.045 1.00 98.06 97 HIS A O 1
ATOM 769 N N . LYS A 1 98 ? -3.982 6.089 2.207 1.00 97.25 98 LYS A N 1
ATOM 770 C CA . LYS A 1 98 ? -2.585 6.500 1.967 1.00 97.25 98 LYS A CA 1
ATOM 771 C C . LYS A 1 98 ? -1.716 5.363 1.427 1.00 97.25 98 LYS A C 1
ATOM 773 O O . LYS A 1 98 ? -0.842 5.630 0.604 1.00 97.25 98 LYS A O 1
ATOM 778 N N . ILE A 1 99 ? -1.931 4.137 1.904 1.00 97.94 99 ILE A N 1
ATOM 779 C CA . ILE A 1 99 ? -1.242 2.933 1.422 1.00 97.94 99 ILE A CA 1
ATOM 780 C C . ILE A 1 99 ? -1.639 2.669 -0.029 1.00 97.94 9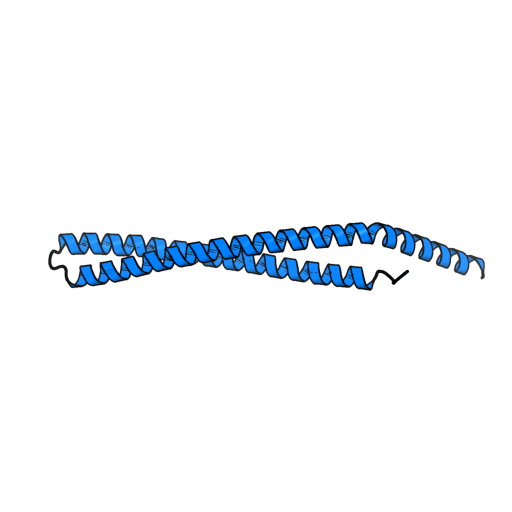9 ILE A C 1
ATOM 782 O O . ILE A 1 99 ? -0.763 2.637 -0.886 1.00 97.94 99 ILE A O 1
ATOM 786 N N . ALA A 1 100 ? -2.941 2.607 -0.323 1.00 97.81 100 ALA A N 1
ATOM 787 C CA . ALA A 1 100 ? -3.439 2.348 -1.674 1.00 97.81 100 ALA A CA 1
ATOM 788 C C . ALA A 1 100 ? -2.937 3.384 -2.698 1.00 97.81 100 ALA A C 1
ATOM 790 O O . ALA A 1 100 ? -2.547 3.038 -3.811 1.00 97.81 100 ALA A O 1
ATOM 791 N N . ALA A 1 101 ? -2.891 4.666 -2.316 1.00 97.94 101 ALA A N 1
ATOM 792 C CA . ALA A 1 101 ? -2.344 5.718 -3.172 1.00 97.94 101 ALA A CA 1
ATOM 793 C C . ALA A 1 101 ? -0.849 5.512 -3.479 1.00 97.94 101 ALA A C 1
ATOM 795 O O . ALA A 1 101 ? -0.416 5.729 -4.610 1.00 97.94 101 ALA A O 1
ATOM 796 N N . ARG A 1 102 ? -0.060 5.075 -2.489 1.00 96.56 102 ARG A N 1
ATOM 797 C CA . ARG A 1 102 ? 1.366 4.777 -2.680 1.00 96.56 102 ARG A CA 1
ATOM 798 C C . ARG A 1 102 ? 1.590 3.521 -3.506 1.00 96.56 102 ARG A C 1
ATOM 800 O O . ARG A 1 102 ? 2.450 3.544 -4.373 1.00 96.56 102 ARG A O 1
ATOM 807 N N . GLU A 1 103 ? 0.805 2.471 -3.283 1.00 97.38 103 GLU A N 1
ATOM 808 C CA . GLU A 1 103 ? 0.860 1.242 -4.083 1.00 97.38 103 GLU A CA 1
ATOM 809 C C . GLU A 1 103 ? 0.562 1.541 -5.556 1.00 97.38 103 GLU A C 1
ATOM 811 O O . GLU A 1 103 ? 1.294 1.092 -6.434 1.00 97.38 103 GLU A O 1
ATOM 816 N N . LYS A 1 104 ? -0.434 2.394 -5.833 1.00 98.06 104 LYS A N 1
AT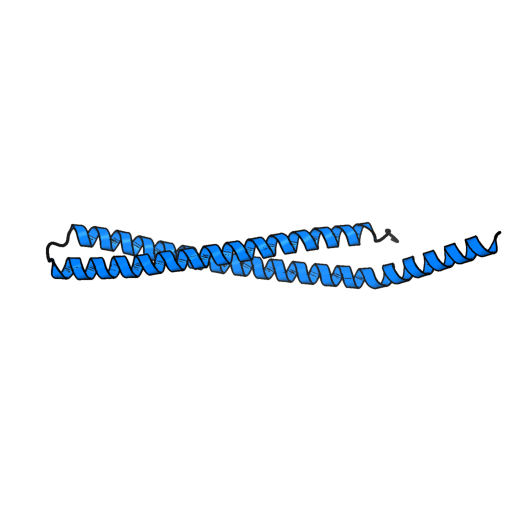OM 817 C CA . LYS A 1 104 ? -0.722 2.858 -7.196 1.00 98.06 104 LYS A CA 1
ATOM 818 C C . LYS A 1 104 ? 0.446 3.640 -7.810 1.00 98.06 104 LYS A C 1
ATOM 820 O O . LYS A 1 104 ? 0.772 3.427 -8.972 1.00 98.06 104 LYS A O 1
ATOM 825 N N . ASN A 1 105 ? 1.071 4.541 -7.049 1.00 96.88 105 ASN A N 1
ATOM 826 C CA . ASN A 1 105 ? 2.230 5.309 -7.522 1.00 96.88 105 ASN A CA 1
ATOM 827 C C . ASN A 1 105 ? 3.437 4.401 -7.808 1.00 96.88 105 ASN A C 1
ATOM 829 O O . ASN A 1 105 ? 4.099 4.540 -8.831 1.00 96.88 105 ASN A O 1
ATOM 833 N N . MET A 1 106 ? 3.689 3.439 -6.922 1.00 97.00 106 MET A N 1
ATOM 834 C CA . MET A 1 106 ? 4.749 2.451 -7.084 1.00 97.00 106 MET A CA 1
ATOM 835 C C . MET A 1 106 ? 4.529 1.624 -8.350 1.00 97.00 106 MET A C 1
ATOM 837 O O . MET A 1 106 ? 5.434 1.548 -9.170 1.00 97.00 106 MET A O 1
ATOM 841 N N . ALA A 1 107 ? 3.313 1.110 -8.563 1.00 96.31 107 ALA A N 1
ATOM 842 C CA . ALA A 1 107 ? 2.963 0.366 -9.770 1.00 96.31 107 ALA A CA 1
ATOM 843 C C . ALA A 1 107 ? 3.194 1.185 -11.051 1.00 96.31 107 ALA A C 1
ATOM 845 O O . ALA A 1 107 ? 3.816 0.686 -11.984 1.00 96.31 107 ALA A O 1
ATOM 846 N N . ALA A 1 108 ? 2.779 2.457 -11.070 1.00 96.69 108 ALA A N 1
ATOM 847 C CA . ALA A 1 108 ? 3.007 3.344 -12.212 1.00 96.69 108 ALA A CA 1
ATOM 848 C C . ALA A 1 108 ? 4.504 3.568 -12.493 1.00 96.69 108 ALA A C 1
ATOM 850 O O . ALA A 1 108 ? 4.930 3.570 -13.645 1.00 96.69 108 ALA A O 1
ATOM 851 N N . LYS A 1 109 ? 5.329 3.719 -11.448 1.00 94.50 109 LYS A N 1
ATOM 852 C CA . LYS A 1 109 ? 6.787 3.843 -11.604 1.00 94.50 109 LYS A CA 1
ATOM 853 C C . LYS A 1 109 ? 7.437 2.543 -12.068 1.00 94.50 109 LYS A C 1
ATOM 855 O O . LYS A 1 109 ? 8.366 2.596 -12.868 1.00 94.50 109 LYS A O 1
ATOM 860 N N . THR A 1 110 ? 6.962 1.392 -11.596 1.00 93.44 110 THR A N 1
ATOM 861 C CA . THR A 1 110 ? 7.429 0.079 -12.059 1.00 93.44 110 THR A CA 1
ATOM 862 C C . THR A 1 110 ? 7.116 -0.123 -13.538 1.00 93.44 110 THR A C 1
ATOM 864 O O . THR A 1 110 ? 7.985 -0.556 -14.290 1.00 93.44 110 THR A O 1
ATOM 867 N N . GLU A 1 111 ? 5.909 0.242 -13.971 1.00 96.56 111 GLU A N 1
ATOM 868 C CA . GLU A 1 111 ? 5.512 0.205 -15.380 1.00 96.56 111 GLU A CA 1
ATOM 869 C C . GLU A 1 111 ? 6.391 1.134 -16.227 1.00 96.56 111 GLU A C 1
ATOM 871 O O . GLU A 1 111 ? 6.990 0.692 -17.207 1.00 96.56 111 GLU A O 1
ATOM 876 N N . GLN A 1 112 ? 6.591 2.378 -15.780 1.00 94.88 112 GLN A N 1
ATOM 877 C CA . GLN A 1 112 ? 7.482 3.327 -16.447 1.00 94.88 112 GLN A CA 1
ATOM 878 C C . GLN A 1 112 ? 8.925 2.800 -16.553 1.00 94.88 112 GLN A C 1
ATOM 880 O O . GLN A 1 112 ? 9.578 2.965 -17.585 1.00 94.88 112 GLN A O 1
ATOM 885 N N . ALA A 1 113 ? 9.447 2.162 -15.502 1.00 93.75 113 ALA A N 1
ATOM 886 C CA . ALA A 1 113 ? 10.784 1.576 -15.524 1.00 93.75 113 ALA A CA 1
ATOM 887 C C . ALA A 1 113 ? 10.873 0.439 -16.555 1.00 93.75 113 ALA A C 1
ATOM 889 O O . ALA A 1 113 ? 11.825 0.399 -17.333 1.00 93.75 113 ALA A O 1
ATOM 890 N N . ALA A 1 114 ? 9.855 -0.425 -16.622 1.00 93.94 114 ALA A N 1
ATOM 891 C CA . AL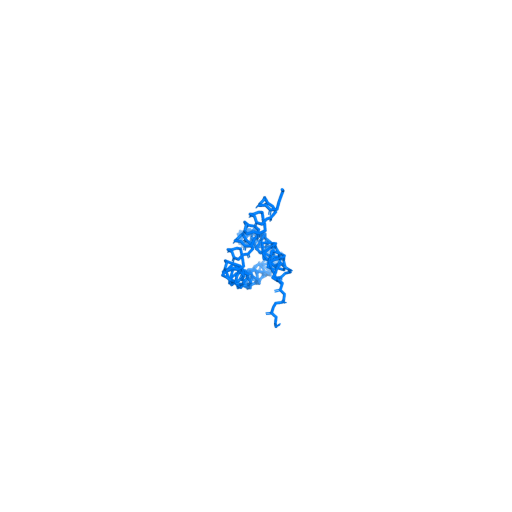A A 1 114 ? 9.786 -1.512 -17.594 1.00 93.94 114 ALA A CA 1
ATOM 892 C C . ALA A 1 114 ? 9.727 -0.998 -19.045 1.00 93.94 114 ALA A C 1
ATOM 894 O O . ALA A 1 114 ? 10.392 -1.549 -19.926 1.00 93.94 114 ALA A O 1
ATOM 895 N N . GLU A 1 115 ? 8.984 0.079 -19.311 1.00 94.12 115 GLU A N 1
ATOM 896 C CA . GLU A 1 115 ? 8.953 0.724 -20.630 1.00 94.12 115 GLU A CA 1
ATOM 897 C C . GLU A 1 115 ? 10.331 1.263 -21.036 1.00 94.12 115 GLU A C 1
ATOM 899 O O . GLU A 1 115 ? 10.798 1.014 -22.152 1.00 94.12 115 GLU A O 1
ATOM 904 N N . LEU A 1 116 ? 11.022 1.947 -20.117 1.00 92.06 116 LEU A N 1
ATOM 905 C CA . LEU A 1 116 ? 12.371 2.459 -20.365 1.00 92.06 116 LEU A CA 1
ATOM 906 C C . LEU A 1 116 ? 13.391 1.329 -20.547 1.00 92.06 116 LEU A C 1
ATOM 908 O O . LEU A 1 116 ? 14.299 1.453 -21.369 1.00 92.06 116 LEU A O 1
ATOM 912 N N . GLU A 1 117 ? 13.250 0.214 -19.830 1.00 91.56 117 GLU A N 1
ATOM 913 C CA . GLU A 1 117 ? 14.078 -0.979 -20.026 1.00 91.56 117 GLU A CA 1
ATOM 914 C C . GLU A 1 117 ? 13.862 -1.599 -21.413 1.00 91.56 117 GLU A C 1
ATOM 916 O O . GLU A 1 117 ? 14.834 -1.966 -22.087 1.00 91.56 117 GLU A O 1
ATOM 921 N N . GLN A 1 118 ? 12.615 -1.655 -21.893 1.00 91.75 118 GLN A N 1
ATOM 922 C CA . GLN A 1 118 ? 12.318 -2.079 -23.261 1.00 91.75 118 GLN A CA 1
ATOM 923 C C . GLN A 1 118 ? 12.915 -1.121 -24.297 1.00 91.75 118 GLN A C 1
ATOM 925 O O . GLN A 1 118 ? 13.492 -1.579 -25.289 1.00 91.75 118 GLN A O 1
ATOM 930 N N . GLU A 1 119 ? 12.819 0.194 -24.085 1.00 89.38 119 GLU A N 1
ATOM 931 C CA . GLU A 1 119 ? 13.435 1.189 -24.968 1.00 89.38 119 GLU A CA 1
ATOM 932 C C . GLU A 1 119 ? 14.962 1.042 -24.986 1.00 89.38 119 GLU A C 1
ATOM 934 O O . GLU A 1 119 ? 15.570 0.964 -26.055 1.00 89.38 119 GLU A O 1
ATOM 939 N N . LEU A 1 120 ? 15.585 0.893 -23.816 1.00 88.19 120 LEU A N 1
ATOM 940 C CA . LEU A 1 120 ? 17.018 0.651 -23.679 1.00 88.19 120 LEU A CA 1
ATOM 941 C C . LEU A 1 120 ? 17.448 -0.624 -24.420 1.00 88.19 120 LEU A C 1
ATOM 943 O O . LEU A 1 120 ? 18.499 -0.642 -25.066 1.00 88.19 120 LEU A O 1
ATOM 947 N N . ALA A 1 121 ? 16.647 -1.690 -24.360 1.00 88.50 121 ALA A N 1
ATOM 948 C CA . ALA A 1 121 ? 16.905 -2.924 -25.094 1.00 88.50 121 ALA A CA 1
ATOM 949 C C . ALA A 1 121 ? 16.803 -2.732 -26.617 1.00 88.50 121 ALA A C 1
ATOM 951 O O . ALA A 1 121 ? 17.625 -3.279 -27.356 1.00 88.50 121 ALA A O 1
ATOM 952 N N . ARG A 1 122 ? 15.836 -1.938 -27.099 1.00 87.38 122 ARG A N 1
ATOM 953 C CA . ARG A 1 122 ? 15.706 -1.588 -28.526 1.00 87.38 122 ARG A CA 1
ATOM 954 C C . ARG A 1 122 ? 16.911 -0.785 -29.010 1.00 87.38 122 ARG A C 1
ATOM 956 O O . ARG A 1 122 ? 17.495 -1.139 -30.033 1.00 87.38 122 ARG A O 1
ATOM 963 N N . GLU A 1 123 ? 17.330 0.225 -28.250 1.00 84.50 123 GLU A N 1
ATOM 964 C CA . GLU A 1 123 ? 18.497 1.048 -28.585 1.00 84.50 123 GLU A CA 1
ATOM 965 C C . GLU A 1 123 ? 19.779 0.213 -28.642 1.00 84.50 123 GLU A C 1
ATOM 967 O O . GLU A 1 123 ? 20.531 0.308 -29.611 1.00 84.50 123 GLU A O 1
ATOM 972 N N . LYS A 1 124 ? 19.993 -0.690 -27.673 1.00 81.69 124 LYS A N 1
ATOM 973 C CA . LYS A 1 124 ? 21.136 -1.619 -27.679 1.00 81.69 124 LYS A CA 1
ATOM 974 C C . LYS A 1 124 ? 21.148 -2.540 -28.904 1.00 81.69 124 LYS A C 1
ATOM 976 O O . LYS A 1 124 ? 22.204 -2.727 -29.495 1.00 81.69 124 LYS A O 1
ATOM 981 N N . LYS A 1 125 ? 19.996 -3.089 -29.313 1.00 80.81 125 LYS A N 1
ATOM 982 C CA . LYS A 1 125 ? 19.885 -3.966 -30.499 1.00 80.81 125 LYS A CA 1
ATOM 983 C C . LYS A 1 125 ? 20.182 -3.240 -31.813 1.00 80.81 125 LYS A C 1
ATOM 985 O O . LYS A 1 125 ? 20.613 -3.871 -32.772 1.00 80.81 125 LYS A O 1
ATOM 990 N N . MET A 1 126 ? 19.944 -1.930 -31.872 1.00 69.25 126 MET A N 1
ATOM 991 C CA . MET A 1 126 ? 20.205 -1.125 -33.066 1.00 69.25 126 MET A CA 1
ATOM 992 C C . MET A 1 126 ? 21.641 -0.593 -33.159 1.00 69.25 126 MET A C 1
ATOM 994 O O . MET A 1 126 ? 21.982 0.016 -34.176 1.00 69.25 126 MET A O 1
ATOM 998 N N . VAL A 1 127 ? 22.487 -0.792 -32.144 1.00 61.34 127 VAL A N 1
ATOM 999 C CA . VAL A 1 127 ? 23.929 -0.528 -32.241 1.00 61.34 127 VAL A CA 1
ATOM 1000 C C . VAL A 1 127 ? 24.573 -1.742 -32.921 1.00 61.34 127 VAL A C 1
ATOM 1002 O O . VAL A 1 127 ? 24.695 -2.784 -32.281 1.00 61.34 127 VAL A O 1
ATOM 1005 N N . PRO A 1 128 ? 24.969 -1.673 -34.209 1.00 53.69 128 PRO A N 1
ATOM 1006 C CA . PRO A 1 128 ? 25.737 -2.760 -34.801 1.00 53.69 128 PRO A CA 1
ATOM 1007 C C . PRO A 1 128 ? 27.044 -2.897 -34.020 1.00 53.69 128 PRO A C 1
ATOM 1009 O O . PRO A 1 128 ? 27.740 -1.898 -33.822 1.00 53.69 128 PRO A O 1
ATOM 1012 N N . ALA A 1 129 ? 27.346 -4.121 -33.583 1.00 45.75 129 ALA A N 1
ATOM 1013 C CA . ALA A 1 129 ? 28.625 -4.488 -33.001 1.00 45.75 129 ALA A CA 1
ATOM 1014 C C . ALA A 1 129 ? 29.740 -4.135 -33.997 1.00 45.75 129 ALA A C 1
ATOM 1016 O O . ALA A 1 129 ? 29.975 -4.853 -34.961 1.00 45.75 129 ALA A O 1
ATOM 1017 N N . TYR A 1 130 ? 30.375 -2.986 -33.801 1.00 42.12 130 TYR A N 1
ATOM 1018 C CA . TYR A 1 130 ? 31.738 -2.766 -34.255 1.00 42.12 130 TYR A CA 1
ATOM 1019 C C . TYR A 1 130 ? 32.598 -2.946 -33.008 1.00 42.12 130 TYR A C 1
ATOM 1021 O O . TYR A 1 130 ? 32.837 -1.989 -32.273 1.00 42.12 130 TYR A O 1
ATOM 1029 N N . ALA A 1 131 ? 32.904 -4.213 -32.727 1.00 39.78 131 ALA A N 1
ATOM 1030 C CA . ALA A 1 131 ? 34.072 -4.615 -31.958 1.00 39.78 131 ALA A CA 1
ATOM 1031 C C . ALA A 1 131 ? 35.203 -4.873 -32.959 1.00 39.78 131 ALA A C 1
ATOM 1033 O O . ALA A 1 131 ? 34.882 -5.400 -34.052 1.00 39.78 131 ALA A O 1
#

Secondary structure (DSSP, 8-state):
-HHHHHHHHHHHHHHHHHHHHHHHHHHHHHHHHHHHHHHHHHHHHHHHHHHHHHHHHHHHHHHHHHHHHHH---HHHHHHHHHHHHHHHHHHHHHHHHHHHHHHHHHHHHHHHHHHHHHHHHHHHTS----

Sequence (131 aa):
MAFFDKAMKYVGLKEKVSSKITRPGKIANLKEKIGQLQADILELERQIRELKSTKKEAEDIINTLTDQFDKEKSGANRAKIRATILQTAAKVKKLGHKIAAREKNMAAKTEQAAELEQELAREKKMVPAYA

Radius of gyration: 29.62 Å; chains: 1; bounding box: 56×17×97 Å

pLDDT: mean 86.23, std 16.5, range [39.78, 98.31]